Protein AF-A0A5M8RTY3-F1 (afdb_monomer_lite)

pLDDT: mean 88.82, std 8.95, range [45.72, 96.19]

Organism: NCBI:txid1925020

Foldseek 3Di:
DVVLVDDDLCSLCVLLVHDSVLSVCVVPDPDDDPVSLVSSCVSSVHDSPVVDDDDDPPPDD

Sequence (61 aa):
MKEKGIQSQKELAELVGTTEATISRFKTNTRYDITTLFIISRGLNVPIEDLFYVEEIEDGK

Structure (mmCIF, N/CA/C/O backbone):
data_AF-A0A5M8RTY3-F1
#
_entry.id   AF-A0A5M8RTY3-F1
#
loop_
_atom_site.group_PDB
_atom_site.id
_atom_site.type_symbol
_atom_site.label_atom_id
_atom_site.label_alt_id
_atom_site.label_comp_id
_atom_site.label_asym_id
_atom_site.label_entity_id
_atom_site.label_seq_id
_atom_site.pdbx_PDB_ins_code
_atom_site.Cartn_x
_atom_site.Cartn_y
_atom_site.Cartn_z
_atom_site.occupancy
_atom_site.B_iso_or_equiv
_atom_site.auth_seq_id
_atom_site.auth_comp_id
_atom_site.auth_asym_id
_atom_site.auth_atom_id
_atom_site.pdbx_PDB_model_num
ATOM 1 N N . MET A 1 1 ? -3.511 3.308 -4.814 1.00 72.88 1 MET A N 1
ATOM 2 C CA . MET A 1 1 ? -4.094 3.967 -3.611 1.00 72.88 1 MET A CA 1
ATOM 3 C C . MET A 1 1 ? -5.292 4.837 -3.977 1.00 72.88 1 MET A C 1
ATOM 5 O O . MET A 1 1 ? -6.402 4.426 -3.676 1.00 72.88 1 MET A O 1
ATOM 9 N N . LYS A 1 2 ? -5.109 5.966 -4.683 1.00 75.06 2 LYS A N 1
ATOM 10 C CA . LYS A 1 2 ? -6.213 6.887 -5.031 1.00 75.06 2 LYS A CA 1
ATOM 11 C C . LYS A 1 2 ? -7.324 6.241 -5.866 1.00 75.06 2 LYS A C 1
ATOM 13 O O . LYS A 1 2 ? -8.494 6.433 -5.573 1.00 75.06 2 LYS A O 1
ATOM 18 N N . GLU A 1 3 ? -6.958 5.412 -6.840 1.00 79.25 3 GLU A N 1
ATOM 19 C CA . GLU A 1 3 ? -7.903 4.672 -7.698 1.00 79.25 3 GLU A CA 1
ATOM 20 C C . GLU A 1 3 ? -8.755 3.648 -6.936 1.00 79.25 3 GLU A C 1
ATOM 22 O O . GLU A 1 3 ? -9.829 3.268 -7.386 1.00 79.25 3 GLU A O 1
ATOM 27 N N . LYS A 1 4 ? -8.295 3.222 -5.753 1.00 78.62 4 LYS A N 1
ATOM 28 C CA . LYS A 1 4 ? -9.020 2.324 -4.845 1.00 78.62 4 LYS A CA 1
ATOM 29 C C . LYS A 1 4 ? -9.756 3.093 -3.737 1.00 78.62 4 LYS A C 1
ATOM 31 O O . LYS A 1 4 ? -10.189 2.486 -2.769 1.00 78.62 4 LYS A O 1
ATOM 36 N N . GLY A 1 5 ? -9.849 4.423 -3.841 1.00 87.25 5 GLY A N 1
ATOM 37 C CA . GLY A 1 5 ? -10.496 5.282 -2.845 1.00 87.25 5 GLY A CA 1
ATOM 38 C C . GLY A 1 5 ? -9.674 5.557 -1.582 1.00 87.25 5 GLY A C 1
ATOM 39 O O . GLY A 1 5 ? -10.128 6.325 -0.743 1.00 87.25 5 GLY A O 1
ATOM 40 N N . ILE A 1 6 ? -8.459 5.013 -1.466 1.00 91.31 6 ILE A N 1
ATOM 41 C CA . ILE A 1 6 ? -7.618 5.123 -0.266 1.00 91.31 6 ILE A CA 1
ATOM 42 C C . ILE A 1 6 ? -6.910 6.481 -0.244 1.00 91.31 6 ILE A C 1
ATOM 44 O O . ILE A 1 6 ? -6.116 6.792 -1.144 1.00 91.31 6 ILE A O 1
ATOM 48 N N . GLN A 1 7 ? -7.165 7.268 0.800 1.00 91.75 7 GLN A N 1
ATOM 49 C CA . GLN A 1 7 ? -6.748 8.667 0.925 1.00 91.75 7 GLN A CA 1
ATOM 50 C C . GLN A 1 7 ? -5.445 8.848 1.712 1.00 9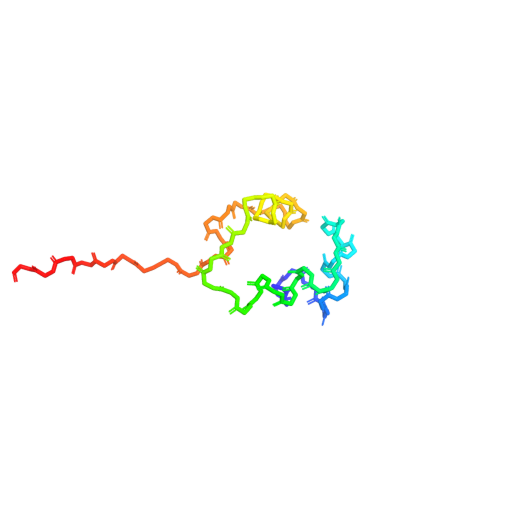1.75 7 GLN A C 1
ATOM 52 O O . GLN A 1 7 ? -4.769 9.866 1.551 1.00 91.75 7 GLN A O 1
ATOM 57 N N . SER A 1 8 ? -5.057 7.880 2.549 1.00 94.69 8 SER A N 1
ATOM 58 C CA . SER A 1 8 ? -3.868 7.997 3.407 1.00 94.69 8 SER A CA 1
ATOM 59 C C . SER A 1 8 ? -3.100 6.683 3.585 1.00 94.69 8 SER A C 1
ATOM 61 O O . SER A 1 8 ? -3.598 5.599 3.287 1.00 94.69 8 SER A O 1
ATOM 63 N N . GLN A 1 9 ? -1.854 6.773 4.067 1.00 94.25 9 GLN A N 1
ATOM 64 C CA . GLN A 1 9 ? -1.063 5.586 4.417 1.00 94.25 9 GLN A CA 1
ATOM 65 C C . GLN A 1 9 ? -1.629 4.876 5.647 1.00 94.25 9 GLN A C 1
ATOM 67 O O . GLN A 1 9 ? -1.648 3.650 5.677 1.00 94.25 9 GLN A O 1
ATO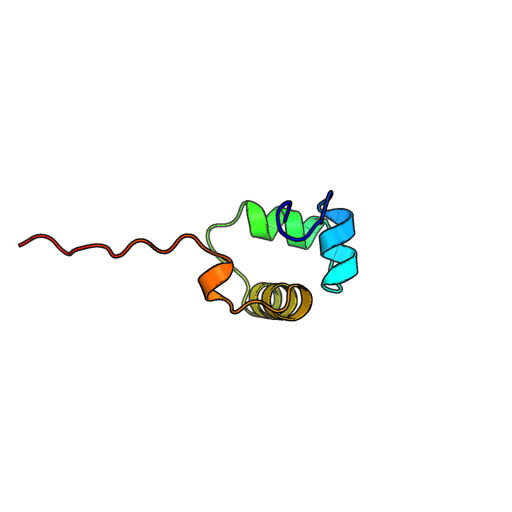M 72 N N . LYS A 1 10 ? -2.129 5.644 6.619 1.00 95.94 10 LYS A N 1
ATOM 73 C CA . LYS A 1 10 ? -2.850 5.126 7.780 1.00 95.94 10 LYS A CA 1
ATOM 74 C C . LYS A 1 10 ? -4.048 4.263 7.375 1.00 95.94 10 LYS A C 1
ATOM 76 O O . LYS A 1 10 ? -4.155 3.133 7.828 1.00 95.94 10 LYS A O 1
ATOM 81 N N . GLU A 1 11 ? -4.896 4.765 6.483 1.00 95.50 11 GLU A N 1
ATOM 82 C CA . GLU A 1 11 ? -6.066 4.025 5.988 1.00 95.50 11 GLU A CA 1
ATOM 83 C C . GLU A 1 11 ? -5.661 2.734 5.265 1.00 95.50 11 GLU A C 1
ATOM 85 O O . GLU A 1 11 ? -6.253 1.682 5.488 1.00 95.50 11 GLU A O 1
ATOM 90 N N . LEU A 1 12 ? -4.597 2.779 4.452 1.00 94.75 12 LEU A N 1
ATOM 91 C CA . LEU A 1 12 ? -4.049 1.568 3.840 1.00 94.75 12 LEU A CA 1
ATOM 92 C C . LEU A 1 12 ? -3.552 0.576 4.896 1.00 94.75 12 LEU A C 1
ATOM 94 O O . LEU A 1 12 ? -3.771 -0.622 4.758 1.00 94.75 12 LEU A O 1
ATOM 98 N N . ALA A 1 13 ? -2.877 1.066 5.934 1.00 96.12 13 ALA A N 1
ATOM 99 C CA . ALA A 1 13 ? -2.344 0.230 6.996 1.00 96.12 13 ALA A CA 1
ATOM 100 C C . ALA A 1 13 ? -3.465 -0.484 7.767 1.00 96.12 13 ALA A C 1
ATOM 102 O O . ALA A 1 13 ? -3.370 -1.687 8.001 1.00 96.12 13 ALA A O 1
ATOM 103 N N . GLU A 1 14 ? -4.545 0.233 8.085 1.00 95.50 14 GLU A N 1
ATOM 104 C CA . GLU A 1 14 ? -5.755 -0.326 8.698 1.00 95.50 14 GLU A CA 1
ATOM 105 C C . GLU A 1 14 ? -6.407 -1.378 7.791 1.00 95.50 14 GLU A C 1
ATOM 107 O O . GLU A 1 14 ? -6.703 -2.480 8.250 1.00 95.50 14 GLU A O 1
ATOM 112 N N . LEU A 1 15 ? -6.551 -1.078 6.495 1.00 94.12 15 LEU A N 1
ATOM 113 C CA . LEU A 1 15 ? -7.143 -1.987 5.511 1.00 94.12 15 LEU A CA 1
ATOM 114 C C . LEU A 1 15 ? -6.378 -3.313 5.392 1.00 94.12 15 LEU A C 1
ATOM 116 O O . LEU A 1 15 ? -6.990 -4.377 5.334 1.00 94.12 15 LEU A O 1
ATOM 120 N N . VAL A 1 16 ? -5.044 -3.260 5.335 1.00 93.81 16 VAL A N 1
ATOM 121 C CA . VAL A 1 16 ? -4.206 -4.455 5.122 1.00 93.81 16 VAL A CA 1
ATOM 122 C C . VAL A 1 16 ? -3.748 -5.111 6.433 1.00 93.81 16 VAL A C 1
ATOM 124 O O . VAL A 1 16 ? -3.044 -6.120 6.396 1.00 93.81 16 VAL A O 1
ATOM 127 N N . GLY A 1 17 ? -4.120 -4.556 7.591 1.00 94.06 17 GLY A N 1
ATOM 128 C CA . GLY A 1 17 ? -3.752 -5.085 8.907 1.00 94.06 17 GLY A CA 1
ATOM 129 C C . GLY A 1 17 ? -2.266 -4.927 9.250 1.00 94.06 17 GLY A C 1
ATOM 130 O O . GLY A 1 17 ? -1.647 -5.851 9.775 1.00 94.06 17 GLY A O 1
ATOM 131 N N . THR A 1 18 ? -1.670 -3.773 8.943 1.00 94.81 18 THR A N 1
ATOM 132 C CA . THR A 1 18 ? -0.262 -3.461 9.242 1.00 94.81 18 THR A CA 1
ATOM 133 C C . THR A 1 18 ? -0.090 -2.060 9.843 1.00 94.81 18 THR A C 1
ATOM 135 O O . THR A 1 18 ? -1.057 -1.416 10.235 1.00 94.81 18 THR A O 1
ATOM 138 N N . THR A 1 19 ? 1.152 -1.583 9.962 1.00 96.12 19 THR A N 1
ATOM 139 C CA . THR A 1 19 ? 1.465 -0.242 10.481 1.00 96.12 19 THR A CA 1
ATOM 140 C C . THR A 1 19 ? 1.720 0.761 9.361 1.00 96.12 19 THR A C 1
ATOM 142 O O . THR A 1 19 ? 2.229 0.410 8.296 1.00 96.12 19 THR A O 1
ATOM 145 N N . GLU A 1 20 ? 1.458 2.042 9.621 1.00 96.19 20 GLU A N 1
ATOM 146 C CA . GLU A 1 20 ? 1.805 3.123 8.689 1.00 96.19 20 GLU A CA 1
ATOM 147 C C . GLU A 1 20 ? 3.315 3.156 8.387 1.00 96.19 20 GLU A C 1
ATOM 149 O O . GLU A 1 20 ? 3.718 3.404 7.254 1.00 96.19 20 GLU A O 1
ATOM 154 N N . ALA A 1 21 ? 4.162 2.797 9.360 1.00 94.75 21 ALA A N 1
ATOM 155 C CA . ALA A 1 21 ? 5.602 2.657 9.150 1.00 94.75 21 ALA A CA 1
ATOM 156 C C . ALA A 1 21 ? 5.947 1.540 8.146 1.00 94.75 21 ALA A C 1
ATOM 158 O O . ALA A 1 21 ? 6.850 1.716 7.326 1.00 94.75 21 ALA A O 1
ATOM 159 N N . THR A 1 22 ? 5.225 0.414 8.174 1.00 93.69 22 THR A N 1
ATOM 160 C CA . THR A 1 22 ? 5.367 -0.667 7.185 1.00 93.69 22 THR A CA 1
ATOM 161 C C . THR A 1 22 ? 5.000 -0.173 5.786 1.00 93.69 22 THR A C 1
ATOM 163 O O . THR A 1 22 ? 5.754 -0.403 4.843 1.00 93.69 22 THR A O 1
ATOM 166 N N . ILE A 1 23 ? 3.889 0.562 5.655 1.00 94.62 23 ILE A N 1
ATOM 167 C CA . ILE A 1 23 ? 3.447 1.146 4.379 1.00 94.62 23 ILE A CA 1
ATOM 168 C C . ILE A 1 23 ? 4.454 2.174 3.854 1.00 94.62 23 ILE A C 1
ATOM 170 O O . ILE A 1 23 ? 4.789 2.165 2.670 1.00 94.62 23 ILE A O 1
ATOM 174 N N . SER A 1 24 ? 4.968 3.038 4.727 1.00 93.94 24 SER A N 1
ATOM 175 C CA . SER A 1 24 ? 5.986 4.026 4.373 1.00 93.94 24 SER A CA 1
ATOM 176 C C . SER A 1 24 ? 7.239 3.348 3.809 1.00 93.94 24 SER A C 1
ATOM 178 O O . SER A 1 24 ? 7.666 3.677 2.703 1.00 93.94 24 SER A O 1
ATOM 180 N N . ARG A 1 25 ? 7.751 2.316 4.499 1.00 91.19 25 ARG A N 1
ATOM 181 C CA . ARG A 1 25 ? 8.898 1.515 4.033 1.00 91.19 25 ARG A CA 1
ATOM 182 C C . ARG A 1 25 ? 8.616 0.810 2.713 1.00 91.19 25 ARG A C 1
ATOM 184 O O . ARG A 1 25 ? 9.474 0.816 1.838 1.00 91.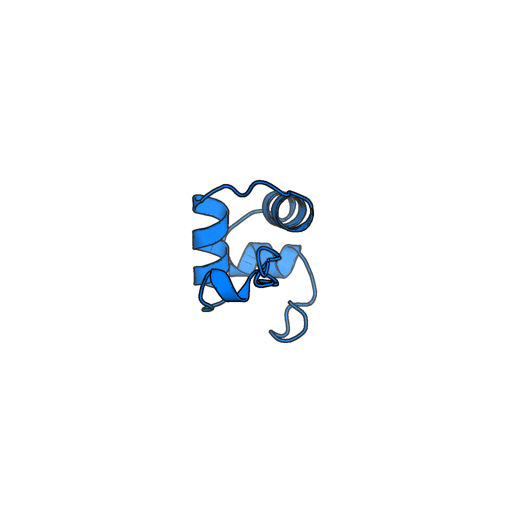19 25 ARG A O 1
ATOM 191 N N . PHE A 1 26 ? 7.428 0.226 2.555 1.00 91.44 26 PHE A N 1
ATOM 192 C CA . PHE A 1 26 ? 7.018 -0.394 1.298 1.00 91.44 26 PHE A CA 1
ATOM 193 C C . PHE A 1 26 ? 7.118 0.607 0.139 1.00 91.44 26 PHE A C 1
ATOM 195 O O . PHE A 1 26 ? 7.708 0.307 -0.886 1.00 91.44 26 PHE A O 1
ATOM 202 N N . LYS A 1 27 ? 6.646 1.842 0.304 1.00 87.44 27 LYS A N 1
ATOM 203 C CA . LYS A 1 27 ? 6.688 2.835 -0.782 1.00 87.44 27 LYS A CA 1
ATOM 204 C C . LYS A 1 27 ? 8.092 3.326 -1.151 1.00 87.44 27 LYS A C 1
ATOM 206 O O . LYS A 1 27 ? 8.269 3.810 -2.264 1.00 87.44 27 LYS A O 1
ATOM 211 N N . THR A 1 28 ? 9.055 3.278 -0.231 1.00 89.25 28 THR A N 1
ATOM 212 C CA . THR A 1 28 ? 10.402 3.846 -0.434 1.00 89.25 28 THR A CA 1
ATOM 213 C C . THR A 1 28 ? 11.473 2.811 -0.760 1.00 89.25 28 THR A C 1
ATOM 215 O O . THR A 1 28 ? 12.552 3.179 -1.219 1.00 89.25 28 THR A O 1
ATOM 218 N N . ASN A 1 29 ? 11.225 1.534 -0.472 1.00 85.88 29 ASN A N 1
ATOM 219 C CA . ASN A 1 29 ? 12.234 0.490 -0.598 1.00 85.88 29 ASN A CA 1
ATOM 220 C C . ASN A 1 29 ? 12.297 -0.090 -2.013 1.00 85.88 29 ASN A C 1
ATOM 222 O O . ASN A 1 29 ? 11.291 -0.189 -2.700 1.00 85.88 29 ASN A O 1
ATOM 226 N N . THR A 1 30 ? 13.484 -0.568 -2.394 1.00 79.25 30 THR A N 1
ATOM 227 C CA . THR A 1 30 ? 13.717 -1.376 -3.607 1.00 79.25 30 THR A CA 1
ATOM 228 C C . THR A 1 30 ? 13.784 -2.879 -3.319 1.00 79.25 30 THR A C 1
ATOM 230 O O . THR A 1 30 ? 13.792 -3.693 -4.237 1.00 79.25 30 THR A O 1
ATOM 233 N N . ARG A 1 31 ? 13.846 -3.264 -2.036 1.00 83.81 31 ARG A N 1
ATOM 234 C CA . ARG A 1 31 ? 13.761 -4.652 -1.565 1.00 83.81 31 ARG A CA 1
ATOM 235 C C . ARG A 1 31 ? 12.566 -4.799 -0.641 1.00 83.81 31 ARG A C 1
ATOM 237 O O . ARG A 1 31 ? 12.460 -4.088 0.362 1.00 83.81 31 ARG A O 1
ATOM 244 N N . TYR A 1 32 ? 11.702 -5.743 -0.980 1.00 88.12 32 TYR A N 1
ATOM 245 C CA . TYR A 1 32 ? 10.442 -5.970 -0.294 1.00 88.12 32 TYR A CA 1
ATOM 246 C C . TYR A 1 32 ? 10.497 -7.251 0.525 1.00 88.12 32 TYR A C 1
ATOM 248 O O . TYR A 1 32 ? 10.995 -8.278 0.069 1.00 88.12 32 TYR A O 1
ATOM 256 N N . ASP A 1 33 ? 9.964 -7.181 1.738 1.00 90.19 33 ASP A N 1
ATOM 257 C CA . ASP A 1 33 ? 9.681 -8.369 2.531 1.00 90.19 33 ASP A CA 1
ATOM 258 C C . ASP A 1 33 ? 8.450 -9.097 1.956 1.00 90.19 33 ASP A C 1
ATOM 260 O O . ASP A 1 33 ? 7.435 -8.466 1.648 1.00 90.19 33 ASP A O 1
ATOM 264 N N . ILE A 1 34 ? 8.533 -10.426 1.820 1.00 93.31 34 ILE A N 1
ATOM 265 C CA . ILE A 1 34 ? 7.480 -11.241 1.190 1.00 93.31 34 ILE A CA 1
ATOM 266 C C . ILE A 1 34 ? 6.162 -11.193 1.967 1.00 93.31 34 ILE A C 1
ATOM 268 O O . ILE A 1 34 ? 5.089 -11.175 1.365 1.00 93.31 34 ILE A O 1
ATOM 272 N N . THR A 1 35 ? 6.228 -11.107 3.298 1.00 93.31 35 THR A N 1
ATOM 273 C CA . THR A 1 35 ? 5.038 -10.995 4.149 1.00 93.31 35 THR A CA 1
ATOM 274 C C . THR A 1 35 ? 4.324 -9.684 3.858 1.00 93.31 35 THR A C 1
ATOM 276 O O . THR A 1 35 ? 3.110 -9.665 3.674 1.00 93.31 35 THR A O 1
ATOM 279 N N . THR A 1 36 ? 5.087 -8.595 3.745 1.00 92.75 36 THR A N 1
ATOM 280 C CA . THR A 1 36 ? 4.566 -7.264 3.412 1.00 92.75 36 THR A CA 1
ATOM 281 C C . THR A 1 36 ? 3.902 -7.244 2.032 1.00 92.75 36 THR A C 1
ATOM 283 O O . THR A 1 36 ? 2.806 -6.701 1.896 1.00 92.75 36 THR A O 1
ATOM 286 N N . LEU A 1 37 ? 4.509 -7.881 1.024 1.00 93.88 37 LEU A N 1
ATOM 287 C CA . LEU A 1 37 ? 3.905 -8.019 -0.309 1.00 93.88 37 LEU A CA 1
ATOM 288 C C . LEU A 1 37 ? 2.572 -8.762 -0.253 1.00 93.88 37 LEU A C 1
ATOM 290 O O . LEU A 1 37 ? 1.568 -8.290 -0.786 1.00 93.88 37 LEU A O 1
ATOM 294 N N . PHE A 1 38 ? 2.562 -9.905 0.430 1.00 95.44 38 PHE A N 1
ATOM 295 C CA . PHE A 1 38 ? 1.397 -10.771 0.507 1.00 95.44 38 PHE A CA 1
ATOM 296 C C . PHE A 1 38 ? 0.216 -10.097 1.215 1.00 95.44 38 PHE A C 1
ATOM 298 O O . PHE A 1 38 ? -0.904 -10.140 0.707 1.00 95.44 38 PHE A O 1
ATOM 305 N N . ILE A 1 39 ? 0.439 -9.437 2.359 1.00 95.31 39 ILE A N 1
ATOM 306 C CA . ILE A 1 39 ? -0.651 -8.770 3.093 1.00 95.31 39 ILE A CA 1
ATOM 307 C C . ILE A 1 39 ? -1.210 -7.567 2.326 1.00 95.31 39 ILE A C 1
ATOM 309 O O . ILE A 1 39 ? -2.421 -7.356 2.345 1.00 95.31 39 ILE A O 1
ATOM 313 N N . ILE A 1 40 ? -0.363 -6.815 1.610 1.00 94.00 40 ILE A N 1
ATOM 314 C CA . ILE A 1 40 ? -0.804 -5.664 0.810 1.00 94.00 40 ILE A CA 1
ATOM 315 C C . ILE A 1 40 ? -1.614 -6.136 -0.398 1.00 94.00 40 ILE A C 1
ATOM 317 O O . ILE A 1 40 ? -2.725 -5.649 -0.600 1.00 94.00 40 ILE A O 1
ATOM 321 N N . SER A 1 41 ? -1.103 -7.109 -1.161 1.00 95.38 41 SER A N 1
ATOM 322 C CA . SER A 1 41 ? -1.821 -7.711 -2.295 1.00 95.38 41 SER A CA 1
ATOM 323 C C . SER A 1 41 ? -3.177 -8.268 -1.853 1.00 95.38 41 SER A C 1
ATOM 325 O O . SER A 1 41 ? -4.212 -7.923 -2.429 1.00 95.38 41 SER A O 1
ATOM 327 N N . ARG A 1 42 ? -3.200 -9.038 -0.758 1.00 94.94 42 ARG A N 1
ATOM 328 C CA . ARG A 1 42 ? -4.431 -9.601 -0.196 1.00 94.94 42 ARG A CA 1
ATOM 329 C C . ARG A 1 42 ? -5.414 -8.524 0.262 1.00 94.94 42 ARG A C 1
ATOM 331 O O . ARG A 1 42 ? -6.595 -8.624 -0.054 1.00 94.94 42 ARG A O 1
ATOM 338 N N . GLY A 1 43 ? -4.957 -7.516 1.005 1.00 92.88 43 GLY A N 1
ATOM 339 C CA . GLY A 1 43 ? -5.830 -6.466 1.538 1.00 92.88 43 GLY A CA 1
ATOM 340 C C . GLY A 1 43 ? -6.387 -5.535 0.459 1.00 92.88 43 GLY A C 1
ATOM 341 O O . GLY A 1 43 ? -7.497 -5.029 0.592 1.00 92.88 43 GLY A O 1
ATOM 342 N N . LEU A 1 44 ? -5.658 -5.356 -0.644 1.00 92.25 44 LEU A N 1
ATOM 343 C CA . LEU A 1 44 ? -6.121 -4.603 -1.812 1.00 92.25 44 LEU A CA 1
ATOM 344 C C . LEU A 1 44 ? -6.915 -5.450 -2.815 1.00 92.25 44 LEU A C 1
ATOM 346 O O . LEU A 1 44 ? -7.504 -4.887 -3.742 1.00 92.25 44 LEU A O 1
ATOM 350 N N . ASN A 1 45 ? -6.939 -6.772 -2.628 1.00 92.81 45 ASN A N 1
ATOM 351 C CA . ASN A 1 45 ? -7.519 -7.745 -3.549 1.00 92.81 45 ASN A CA 1
ATOM 352 C C . ASN A 1 45 ? -7.039 -7.534 -4.997 1.00 92.81 45 ASN A C 1
ATOM 354 O O . ASN A 1 45 ? -7.838 -7.419 -5.929 1.00 92.81 45 ASN A O 1
ATOM 358 N N . VAL A 1 46 ? -5.722 -7.418 -5.161 1.00 92.81 46 VAL A N 1
ATOM 359 C CA . VAL A 1 46 ? -5.038 -7.316 -6.457 1.00 92.81 46 VAL A CA 1
ATOM 360 C C . VAL A 1 46 ? -3.872 -8.298 -6.478 1.00 92.81 46 VAL A C 1
ATOM 362 O O . VAL A 1 46 ? -3.304 -8.578 -5.415 1.00 92.81 46 VAL A O 1
ATOM 365 N N . PRO A 1 47 ? -3.503 -8.839 -7.643 1.00 94.38 47 PRO A N 1
ATOM 366 C CA . PRO A 1 47 ? -2.326 -9.684 -7.740 1.00 94.38 47 PRO A CA 1
ATOM 367 C C . PRO A 1 47 ? -1.043 -8.868 -7.468 1.00 94.38 47 PRO A C 1
ATOM 369 O O . PRO A 1 47 ? -1.062 -7.636 -7.454 1.00 94.38 47 PRO A O 1
ATOM 372 N N . ILE A 1 48 ? 0.066 -9.544 -7.147 1.00 92.94 48 ILE A N 1
ATOM 373 C CA . ILE A 1 48 ? 1.294 -8.871 -6.676 1.00 92.94 48 ILE A CA 1
ATOM 374 C C . ILE A 1 48 ? 1.921 -8.028 -7.792 1.00 92.94 48 ILE A C 1
ATOM 376 O O . ILE A 1 48 ? 2.441 -6.951 -7.516 1.00 92.94 48 ILE A O 1
ATOM 380 N N . GLU A 1 49 ? 1.854 -8.492 -9.034 1.00 91.62 49 GLU A N 1
ATOM 381 C CA . GLU A 1 49 ? 2.326 -7.797 -10.230 1.00 91.62 49 GLU A CA 1
ATOM 382 C C . GLU A 1 49 ? 1.685 -6.413 -10.401 1.00 91.62 49 GLU A C 1
ATOM 384 O O . GLU A 1 49 ? 2.392 -5.460 -10.711 1.00 91.62 49 GLU A O 1
ATOM 389 N N . ASP A 1 50 ? 0.401 -6.264 -10.062 1.00 91.62 50 ASP A N 1
ATOM 390 C CA . ASP A 1 50 ? -0.329 -4.991 -10.138 1.00 91.62 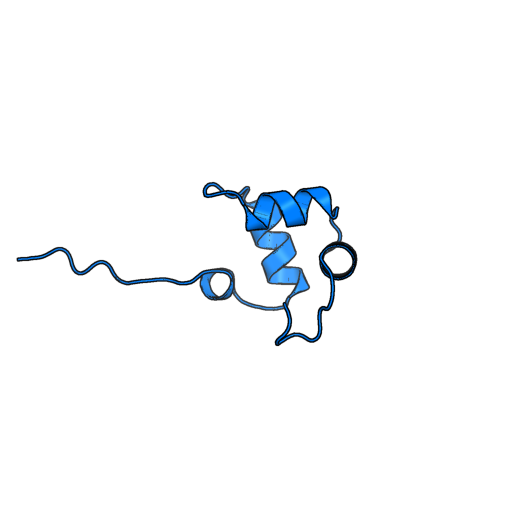50 ASP A CA 1
ATOM 391 C C . ASP A 1 50 ? 0.110 -3.983 -9.057 1.00 91.62 50 ASP A C 1
ATOM 393 O O . ASP A 1 50 ? -0.317 -2.824 -9.060 1.00 91.62 50 ASP A O 1
ATOM 397 N N . LEU A 1 51 ? 0.950 -4.398 -8.100 1.00 90.56 51 LEU A N 1
ATOM 398 C CA . LEU A 1 51 ? 1.561 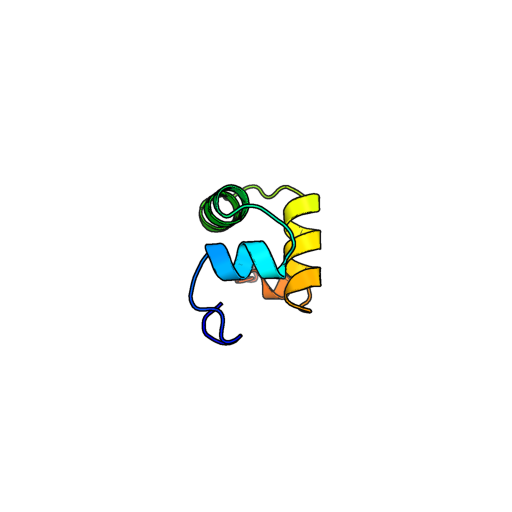-3.488 -7.126 1.00 90.56 51 LEU A CA 1
ATOM 399 C C . LEU A 1 51 ? 2.759 -2.724 -7.707 1.00 90.56 51 LEU A C 1
ATOM 401 O O . LEU A 1 51 ? 3.226 -1.772 -7.072 1.00 90.56 51 LEU A O 1
ATOM 405 N N . PHE A 1 52 ? 3.257 -3.125 -8.879 1.00 89.12 52 PHE A N 1
ATOM 406 C CA . PHE A 1 52 ? 4.473 -2.600 -9.488 1.00 89.12 52 PHE A CA 1
ATOM 407 C C . PHE A 1 52 ? 4.234 -2.140 -10.922 1.00 89.12 52 PHE A C 1
ATOM 409 O O . PHE A 1 52 ? 3.368 -2.642 -11.628 1.00 89.12 52 PHE A O 1
ATOM 416 N N . TYR A 1 53 ? 5.064 -1.202 -11.371 1.00 85.44 53 TYR A N 1
ATOM 417 C CA . TYR A 1 53 ? 5.239 -0.968 -12.797 1.00 85.44 53 TYR A CA 1
ATOM 418 C C . TYR A 1 53 ? 6.284 -1.961 -13.298 1.00 85.44 53 TYR A C 1
ATOM 420 O O . TYR A 1 53 ? 7.429 -1.930 -12.845 1.00 85.44 53 TYR A O 1
ATOM 428 N N . VAL A 1 54 ? 5.871 -2.868 -14.178 1.00 84.06 54 VAL A N 1
ATOM 429 C CA . VAL A 1 54 ? 6.747 -3.860 -14.802 1.00 84.06 54 VAL A CA 1
ATOM 430 C C . VAL A 1 54 ? 7.081 -3.370 -16.205 1.00 84.06 54 VAL A C 1
ATOM 432 O O . VAL A 1 54 ? 6.184 -3.168 -17.018 1.00 84.06 54 VAL A O 1
ATOM 435 N N . GLU A 1 55 ? 8.366 -3.171 -16.478 1.00 83.62 55 GLU A N 1
ATOM 436 C CA . GLU A 1 55 ? 8.877 -2.896 -17.821 1.00 83.62 55 GLU A CA 1
ATOM 437 C C . GLU A 1 55 ? 9.641 -4.130 -18.304 1.00 83.62 55 GLU A C 1
ATOM 439 O O . GLU A 1 55 ? 10.514 -4.644 -17.599 1.00 83.62 55 GLU A O 1
ATOM 444 N N . GLU A 1 56 ? 9.298 -4.629 -19.492 1.00 81.69 56 GLU A N 1
ATOM 445 C CA . GLU A 1 56 ? 10.105 -5.649 -20.155 1.00 81.69 56 GLU A CA 1
ATOM 446 C C . GLU A 1 56 ? 11.412 -5.002 -20.611 1.00 81.69 56 GLU A C 1
ATOM 448 O O . GLU A 1 56 ? 11.421 -4.071 -21.417 1.00 81.69 56 GLU A O 1
ATOM 453 N N . ILE A 1 57 ? 12.530 -5.484 -20.073 1.00 80.12 57 ILE A N 1
ATOM 454 C CA . ILE A 1 57 ? 13.843 -5.115 -20.584 1.00 80.12 57 ILE A CA 1
ATOM 455 C C . ILE A 1 57 ? 14.060 -5.973 -21.830 1.00 80.12 57 ILE A C 1
ATOM 457 O O . ILE A 1 57 ? 14.361 -7.161 -21.720 1.00 80.12 57 ILE A O 1
ATOM 461 N N . GLU A 1 58 ? 13.875 -5.389 -23.015 1.00 75.69 58 GLU A N 1
ATOM 462 C CA . GLU A 1 58 ? 14.404 -5.987 -24.238 1.00 75.69 58 GLU A CA 1
ATOM 463 C C . GLU A 1 58 ? 15.933 -5.990 -24.115 1.00 75.69 58 GLU A C 1
ATOM 465 O O . GLU A 1 58 ? 16.581 -4.951 -24.262 1.00 75.69 58 GLU A O 1
ATOM 470 N N . ASP A 1 59 ? 16.519 -7.150 -23.804 1.00 69.25 59 ASP A N 1
ATOM 471 C CA . ASP A 1 59 ? 17.957 -7.350 -23.960 1.00 69.25 59 ASP A CA 1
ATOM 472 C C . ASP A 1 59 ? 18.298 -7.061 -25.429 1.00 69.25 59 ASP A C 1
ATOM 474 O O . ASP A 1 59 ? 17.900 -7.787 -26.346 1.00 69.25 59 ASP A O 1
ATOM 478 N N . GLY A 1 60 ? 18.974 -5.933 -25.652 1.00 67.69 60 GLY A N 1
ATOM 479 C CA . GLY A 1 60 ? 19.375 -5.479 -26.975 1.00 67.69 60 GLY A CA 1
ATOM 480 C C . GLY A 1 60 ? 20.187 -6.546 -27.712 1.00 67.69 60 GLY A C 1
ATOM 481 O O . GLY A 1 60 ? 21.051 -7.201 -27.131 1.00 67.69 60 GLY A O 1
ATOM 482 N N . LYS A 1 61 ? 19.889 -6.699 -29.005 1.00 45.72 61 LYS A N 1
ATOM 483 C CA . LYS A 1 61 ? 20.732 -7.411 -29.977 1.00 45.72 61 LYS A CA 1
ATOM 484 C C . LYS A 1 61 ? 22.148 -6.845 -30.043 1.00 45.72 61 LYS A C 1
ATOM 486 O O . LYS A 1 61 ? 22.281 -5.603 -29.953 1.00 45.72 61 LYS A O 1
#

Secondary structure (DSSP, 8-state):
-GGGT---HHHHHHHHTS-HHHHHHHHH-SS--HHHHHHHHHHHTS-SGGGS---------

Radius of gyration: 13.29 Å; chains: 1; bounding box: 31×20×40 Å

InterPro domains:
  IPR001387 Cro/C1-type, helix-turn-helix domain [PF13443] (1-54)
  IPR001387 Cro/C1-type, helix-turn-helix domain [PS50943] (8-51)
  IPR001387 Cro/C1-type, helix-turn-helix domain [SM00530] (1-51)
  IPR001387 Cro/C1-type, helix-turn-helix domain [cd00093] (1-51)
  IPR010982 Lambda repressor-like, 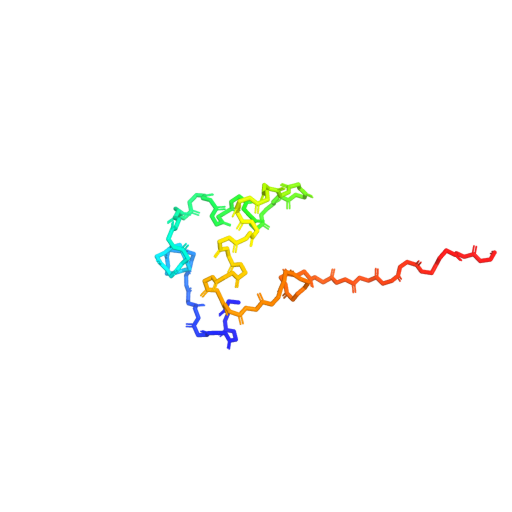DNA-binding domain superfamily [G3DSA:1.10.260.40] (1-57)
  IPR010982 Lambda repressor-like, DNA-binding domain superfamily [SSF47413] (2-58)